Protein AF-A0A6I4TF00-F1 (afdb_monomer)

Mean predicted aligned error: 2.68 Å

pLDDT: mean 93.82, std 4.26, range [64.31, 97.0]

Foldseek 3Di:
DEDEAEAEDADDPPQDPVCRVRYYYPVVVLVVVVVLLPDPCSVVYDYYYPDPDPRVVVVVVSVVVSD

Solvent-accessible surface area (backbone atoms only — not comparable to full-atom values): 4093 Å² total; per-residue (Å²): 88,80,49,79,44,53,41,50,38,78,76,57,90,88,55,53,81,86,54,49,81,56,36,37,48,54,72,58,52,54,50,49,51,52,52,42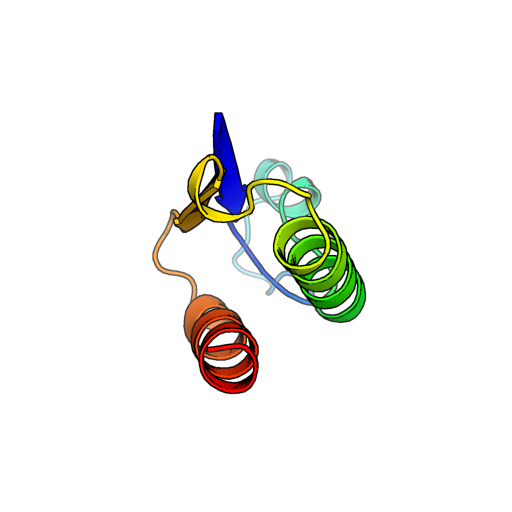,72,68,38,100,62,43,82,57,52,46,82,48,75,46,93,79,42,82,42,51,58,59,50,52,54,61,46,62,77,72,110

Nearest PDB structures (foldseek):
  5ybi-assembly2_B  TM=4.247E-01  e=2.946E+00  Shigella flexneri
  2r6h-assembly4_D  TM=4.310E-01  e=6.599E+00  Porphyromonas gingivalis W83

Radius of gyration: 12.35 Å; Cα contacts (8 Å, |Δi|>4): 60; chains: 1; bounding box: 27×17×33 Å

Organism: NCBI:txid1837929

Secondary structure (DSSP, 8-state):
-EEEE-EESSPPTTS-TTTGGGEE-HHHHHHHHHHHHTSS-GGG-EEEE-TT-TTHHHHHHHHHTT-

Structure (mmCIF, N/CA/C/O backbone):
data_AF-A0A6I4TF00-F1
#
_entry.id   AF-A0A6I4TF00-F1
#
loop_
_atom_site.group_PDB
_atom_site.id
_atom_site.type_symbol
_atom_site.label_atom_id
_atom_site.label_alt_id
_atom_site.label_comp_id
_atom_site.label_asym_id
_atom_site.label_entity_id
_atom_site.label_seq_id
_atom_site.pdbx_PDB_ins_code
_atom_site.Cartn_x
_atom_site.Cartn_y
_atom_site.Cartn_z
_atom_site.occupancy
_atom_site.B_iso_or_equiv
_atom_site.auth_seq_id
_atom_site.auth_comp_id
_atom_site.auth_asym_id
_atom_site.auth_atom_id
_atom_site.pdbx_PDB_model_num
ATOM 1 N N . MET A 1 1 ? -15.689 4.703 2.453 1.00 91.50 1 MET A N 1
ATOM 2 C CA . MET A 1 1 ? -14.753 5.422 1.559 1.00 91.50 1 MET A CA 1
ATOM 3 C C . MET A 1 1 ? -13.675 4.444 1.136 1.00 91.50 1 MET A C 1
ATOM 5 O O . MET A 1 1 ? -13.110 3.802 2.010 1.00 91.50 1 MET A O 1
ATOM 9 N N . ALA A 1 2 ? -13.415 4.308 -0.161 1.00 94.69 2 ALA A N 1
ATOM 10 C CA . ALA A 1 2 ? -12.349 3.439 -0.651 1.00 94.69 2 ALA A CA 1
ATOM 11 C C . ALA A 1 2 ? -11.024 4.210 -0.752 1.00 94.69 2 ALA A C 1
ATOM 13 O O . ALA A 1 2 ? -11.022 5.386 -1.121 1.00 94.69 2 ALA A O 1
ATOM 14 N N . VAL A 1 3 ? -9.921 3.550 -0.408 1.00 95.25 3 VAL A N 1
ATOM 15 C CA . VAL A 1 3 ? -8.551 4.015 -0.638 1.00 95.25 3 VAL A CA 1
ATOM 16 C C . VAL A 1 3 ? -7.850 2.930 -1.442 1.00 95.25 3 VAL A C 1
ATOM 18 O O . VAL A 1 3 ? -7.683 1.819 -0.94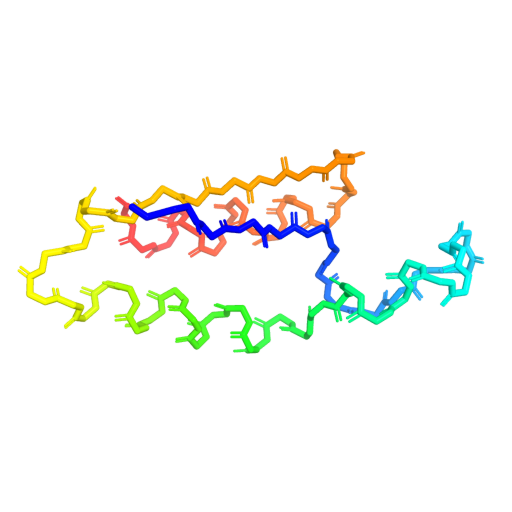2 1.00 95.25 3 VAL A O 1
ATOM 21 N N . ASN A 1 4 ? -7.477 3.259 -2.677 1.00 95.44 4 ASN A N 1
ATOM 22 C CA . ASN A 1 4 ? -6.871 2.321 -3.613 1.00 95.44 4 ASN A CA 1
ATOM 23 C C . ASN A 1 4 ? -5.358 2.529 -3.706 1.00 95.44 4 ASN A C 1
ATOM 25 O O . ASN A 1 4 ? -4.902 3.675 -3.740 1.00 95.44 4 ASN A O 1
ATOM 29 N N . PHE A 1 5 ? -4.602 1.437 -3.773 1.00 95.69 5 PHE A N 1
ATOM 30 C CA . PHE A 1 5 ? -3.154 1.442 -3.964 1.00 95.69 5 PHE A CA 1
ATOM 31 C C . PHE A 1 5 ? -2.779 0.601 -5.188 1.00 95.69 5 PHE A C 1
ATOM 33 O O . PHE A 1 5 ? -3.366 -0.450 -5.409 1.00 95.69 5 PHE A O 1
ATOM 40 N N . HIS A 1 6 ? -1.792 1.058 -5.959 1.00 95.69 6 HIS A N 1
ATOM 41 C CA . HIS A 1 6 ? -1.292 0.336 -7.133 1.00 95.69 6 HIS A CA 1
ATOM 42 C C . HIS A 1 6 ? 0.074 -0.288 -6.838 1.00 95.69 6 HIS A C 1
ATOM 44 O O . HIS A 1 6 ? 0.191 -1.499 -6.703 1.00 95.69 6 HIS A O 1
ATOM 50 N N . GLY A 1 7 ? 1.118 0.530 -6.663 1.00 96.06 7 GLY A N 1
ATOM 51 C CA . GLY A 1 7 ? 2.476 0.048 -6.388 1.00 96.06 7 GLY A CA 1
ATOM 52 C C . GLY A 1 7 ? 3.076 0.637 -5.116 1.00 96.06 7 GLY A C 1
ATOM 53 O O . GLY A 1 7 ? 2.792 1.784 -4.758 1.00 96.06 7 GLY A O 1
ATOM 54 N N . LEU A 1 8 ? 3.942 -0.126 -4.440 1.00 96.38 8 LEU A N 1
ATOM 55 C CA . LEU A 1 8 ? 4.691 0.344 -3.270 1.00 96.38 8 LEU A CA 1
ATOM 56 C C . LEU A 1 8 ? 6.204 0.312 -3.500 1.00 96.38 8 LEU A C 1
ATOM 58 O O . LEU A 1 8 ? 6.752 -0.626 -4.074 1.00 96.38 8 LEU A O 1
ATOM 62 N N . GLY A 1 9 ? 6.888 1.323 -2.968 1.00 94.94 9 GLY A N 1
ATOM 63 C CA . GLY A 1 9 ? 8.333 1.486 -3.078 1.00 94.94 9 GLY A CA 1
ATOM 64 C C . GLY A 1 9 ? 8.753 2.116 -4.405 1.00 94.94 9 GLY A C 1
ATOM 65 O O . GLY A 1 9 ? 8.082 3.001 -4.934 1.00 94.94 9 GLY A O 1
ATOM 66 N N . THR A 1 10 ? 9.908 1.692 -4.915 1.00 94.69 10 THR A N 1
ATOM 67 C CA . THR A 1 10 ? 10.468 2.208 -6.169 1.00 94.69 10 THR A CA 1
ATOM 68 C C . THR A 1 10 ? 9.871 1.455 -7.365 1.00 94.69 10 THR A C 1
ATOM 70 O O . THR A 1 10 ? 10.018 0.231 -7.406 1.00 94.69 10 THR A O 1
ATOM 73 N N . PRO A 1 11 ? 9.283 2.148 -8.364 1.00 94.94 11 PRO A N 1
ATOM 74 C CA . PRO A 1 11 ? 8.824 1.521 -9.602 1.00 94.94 11 PRO A CA 1
ATOM 75 C C . PRO A 1 11 ? 9.938 0.727 -10.276 1.00 94.94 11 PRO A C 1
ATOM 77 O O . PRO A 1 11 ? 11.026 1.261 -10.518 1.00 94.94 11 PRO A O 1
ATOM 80 N N . HIS A 1 12 ? 9.667 -0.529 -10.622 1.00 91.81 12 HIS A N 1
ATOM 81 C CA . HIS A 1 12 ? 10.593 -1.311 -11.435 1.00 91.81 12 HIS A CA 1
ATOM 82 C C . HIS A 1 12 ? 10.592 -0.835 -12.895 1.00 91.81 12 HIS A C 1
ATOM 84 O O . HIS A 1 12 ? 9.707 -0.110 -13.345 1.00 91.81 12 HIS A O 1
ATOM 90 N N . THR A 1 13 ? 11.580 -1.272 -13.671 1.00 93.31 13 THR A N 1
ATOM 91 C CA . THR A 1 13 ? 11.789 -0.806 -15.053 1.00 93.31 13 THR A CA 1
ATOM 92 C C . THR A 1 13 ? 10.648 -1.145 -16.011 1.00 93.31 13 THR A C 1
ATOM 94 O O . THR A 1 13 ? 10.482 -0.451 -17.005 1.00 93.31 13 THR A O 1
ATOM 97 N N . ALA A 1 14 ? 9.861 -2.185 -15.717 1.00 93.25 14 ALA A N 1
ATOM 98 C CA . ALA A 1 14 ? 8.693 -2.564 -16.515 1.00 93.25 14 ALA A CA 1
ATOM 99 C C . ALA A 1 14 ? 7.410 -1.754 -16.212 1.00 93.25 14 ALA A C 1
ATOM 101 O O . ALA A 1 14 ? 6.398 -1.990 -16.863 1.00 93.25 14 ALA A O 1
ATOM 102 N N . VAL A 1 15 ? 7.420 -0.829 -15.240 1.00 93.44 15 VAL A N 1
ATOM 103 C CA . VAL A 1 15 ? 6.267 0.053 -14.973 1.00 93.44 15 VAL A CA 1
ATOM 104 C C . VAL A 1 15 ? 6.202 1.135 -16.050 1.00 93.44 15 VAL A C 1
ATOM 106 O O . VAL A 1 15 ? 7.198 1.825 -16.283 1.00 93.44 15 VAL A O 1
ATOM 109 N N . ALA A 1 16 ? 5.038 1.302 -16.682 1.00 93.88 16 ALA A N 1
ATOM 110 C CA . ALA A 1 16 ? 4.806 2.346 -17.678 1.00 93.88 16 ALA A CA 1
ATOM 111 C C . ALA A 1 16 ? 4.964 3.750 -17.067 1.00 93.88 16 ALA A C 1
ATOM 113 O O . ALA A 1 16 ? 4.695 3.952 -15.887 1.00 93.88 16 ALA A O 1
ATOM 114 N N . GLU A 1 17 ? 5.442 4.729 -17.839 1.00 94.69 17 GLU A N 1
ATOM 115 C CA . GLU A 1 17 ? 5.777 6.059 -17.302 1.00 94.69 17 GLU A CA 1
ATOM 116 C C . GLU A 1 17 ? 4.593 6.790 -16.667 1.00 94.69 17 GLU A C 1
ATOM 118 O O . GLU A 1 17 ? 4.774 7.484 -15.666 1.00 94.69 17 GLU A O 1
ATOM 123 N N . ASP A 1 18 ? 3.402 6.598 -17.220 1.00 94.69 18 ASP A N 1
ATOM 124 C CA . ASP A 1 18 ? 2.129 7.117 -16.730 1.00 94.69 18 ASP A CA 1
ATOM 125 C C . ASP A 1 18 ? 1.633 6.418 -15.457 1.00 94.69 18 ASP A C 1
ATOM 127 O O . ASP A 1 18 ? 0.902 7.034 -14.685 1.00 94.69 18 ASP A O 1
ATOM 131 N N . GLU A 1 19 ? 2.102 5.199 -15.180 1.00 92.75 19 GLU A 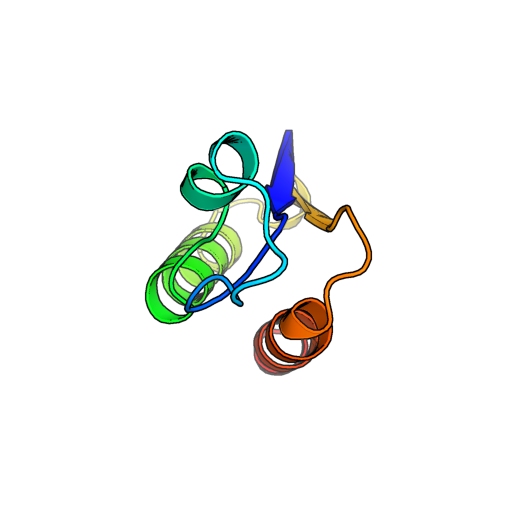N 1
ATOM 132 C CA . GLU A 1 19 ? 1.800 4.450 -13.953 1.00 92.75 19 GLU A CA 1
ATOM 133 C C . GLU A 1 19 ? 2.731 4.808 -12.780 1.00 92.75 19 GLU A C 1
ATOM 135 O O . GLU A 1 19 ? 2.373 4.699 -11.605 1.00 92.75 19 GLU A O 1
ATOM 14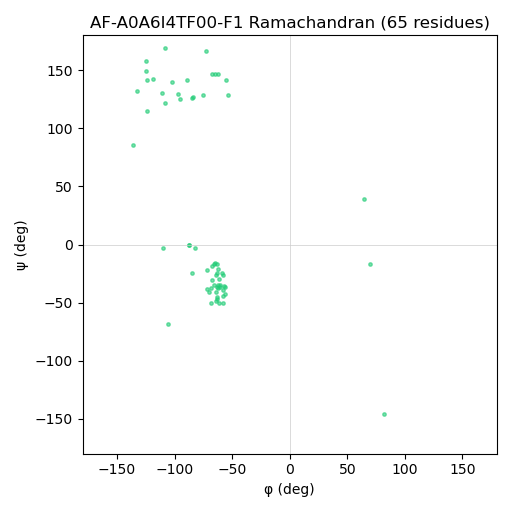0 N N . ARG A 1 20 ? 3.945 5.300 -13.060 1.00 93.88 20 ARG A N 1
ATOM 141 C CA . ARG A 1 20 ? 4.950 5.636 -12.024 1.00 93.88 20 ARG A CA 1
ATOM 142 C C . ARG A 1 20 ? 4.456 6.632 -10.960 1.00 93.88 20 ARG A C 1
ATOM 144 O O . ARG A 1 20 ? 4.846 6.458 -9.806 1.00 93.88 20 ARG A O 1
ATOM 151 N N . PRO A 1 21 ? 3.627 7.651 -11.267 1.00 93.88 21 PRO A N 1
ATOM 152 C CA . PRO A 1 21 ? 3.072 8.553 -10.255 1.00 93.88 21 PRO A CA 1
ATOM 153 C C . PRO A 1 21 ? 2.166 7.872 -9.220 1.00 93.88 21 PRO A C 1
ATOM 155 O O . PRO A 1 21 ? 1.974 8.426 -8.138 1.00 93.88 21 PRO A O 1
ATOM 158 N N . PHE A 1 22 ? 1.621 6.692 -9.529 1.00 92.06 22 PHE A N 1
ATOM 159 C CA . PHE A 1 22 ? 0.760 5.922 -8.625 1.00 92.06 22 PHE A CA 1
ATOM 160 C C . PHE A 1 22 ? 1.543 4.984 -7.699 1.00 92.06 22 PHE A C 1
ATOM 162 O O . PHE A 1 22 ? 0.956 4.325 -6.838 1.00 92.06 22 PHE A O 1
ATOM 169 N N . TRP A 1 23 ? 2.874 4.959 -7.816 1.00 95.94 23 TRP A N 1
ATOM 170 C CA . TRP A 1 23 ? 3.738 4.238 -6.893 1.00 95.94 23 TRP A CA 1
ATOM 171 C C . TRP A 1 23 ? 4.049 5.074 -5.658 1.00 95.94 23 TRP A C 1
ATOM 173 O O . TRP A 1 23 ? 4.520 6.212 -5.730 1.00 95.94 23 TRP A O 1
ATOM 183 N N . LEU A 1 24 ? 3.800 4.481 -4.497 1.00 96.50 24 LEU A N 1
ATOM 184 C CA . LEU A 1 24 ? 3.896 5.152 -3.214 1.00 96.50 24 LEU A CA 1
ATOM 185 C C . LEU A 1 24 ? 5.087 4.618 -2.406 1.00 96.50 24 LEU A C 1
ATOM 187 O O . LEU A 1 24 ? 5.179 3.409 -2.203 1.00 96.50 24 LEU A O 1
ATOM 191 N N . PRO A 1 25 ? 5.966 5.470 -1.848 1.00 95.94 25 PRO A N 1
ATOM 192 C CA . PRO A 1 25 ? 6.984 5.010 -0.906 1.00 95.94 25 PRO A CA 1
ATOM 193 C C . PRO A 1 25 ? 6.360 4.248 0.270 1.00 95.94 25 PRO A C 1
ATOM 195 O O . PRO A 1 25 ? 5.307 4.650 0.784 1.00 95.94 25 PRO A O 1
ATOM 198 N N . LEU A 1 26 ? 7.019 3.179 0.726 1.00 93.88 26 LEU A N 1
ATOM 199 C CA . LEU A 1 26 ? 6.493 2.311 1.784 1.00 93.88 26 LEU A CA 1
ATOM 200 C C . LEU A 1 26 ? 6.213 3.093 3.076 1.00 93.88 26 LEU A C 1
ATOM 202 O O . LEU A 1 26 ? 5.18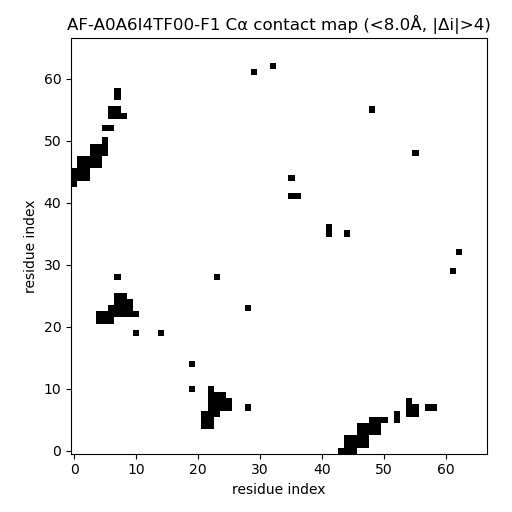6 2.899 3.720 1.00 93.88 26 LEU A O 1
ATOM 206 N N . GLU A 1 27 ? 7.073 4.045 3.423 1.00 95.00 27 GLU A N 1
ATOM 207 C CA . GLU A 1 27 ? 6.925 4.864 4.626 1.00 95.00 27 GLU A CA 1
ATOM 208 C C . GLU A 1 27 ? 5.650 5.710 4.561 1.00 95.00 27 GLU A C 1
ATOM 210 O O . GLU A 1 27 ? 4.961 5.911 5.563 1.00 95.00 27 GLU A O 1
ATOM 215 N N . ARG A 1 28 ? 5.298 6.202 3.367 1.00 96.06 28 ARG A N 1
ATOM 216 C CA . ARG A 1 28 ? 4.068 6.968 3.168 1.00 96.06 28 ARG A CA 1
ATOM 217 C C . ARG A 1 28 ? 2.838 6.069 3.244 1.00 96.06 28 ARG A C 1
ATOM 219 O O . ARG A 1 28 ? 1.842 6.484 3.835 1.00 96.06 28 ARG A O 1
ATOM 226 N N . PHE A 1 29 ? 2.914 4.850 2.720 1.00 96.25 29 PHE A N 1
ATOM 227 C CA . PHE A 1 29 ? 1.867 3.847 2.910 1.00 96.25 29 PHE A CA 1
ATOM 228 C C . PHE A 1 29 ? 1.624 3.562 4.400 1.00 96.25 29 PHE A C 1
ATOM 230 O O . PHE A 1 29 ? 0.498 3.698 4.881 1.00 96.25 29 PHE A O 1
ATOM 237 N N . GLU A 1 30 ? 2.677 3.292 5.176 1.00 95.38 30 GLU A N 1
ATOM 238 C CA . GLU A 1 30 ? 2.553 3.038 6.616 1.00 95.38 30 GLU A CA 1
ATOM 239 C C . GL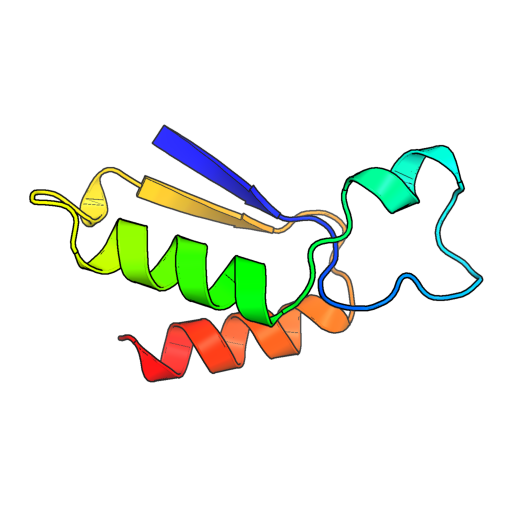U A 1 30 ? 1.991 4.241 7.392 1.00 95.38 30 GLU A C 1
ATOM 241 O O . GLU A 1 30 ? 1.217 4.071 8.341 1.00 95.38 30 GLU A O 1
ATOM 246 N N . GLN A 1 31 ? 2.328 5.468 6.979 1.00 96.19 31 GLN A N 1
ATOM 247 C CA . GLN A 1 31 ? 1.739 6.688 7.536 1.00 96.19 31 GLN A CA 1
ATOM 248 C C . GLN A 1 31 ? 0.236 6.788 7.251 1.00 96.19 31 GLN A C 1
ATOM 250 O O . GLN A 1 31 ? -0.518 7.189 8.144 1.00 96.19 31 GLN A O 1
ATOM 255 N N . ILE A 1 32 ? -0.209 6.433 6.040 1.00 95.75 32 ILE A N 1
ATOM 256 C CA . ILE A 1 32 ? -1.633 6.413 5.675 1.00 95.75 32 ILE A CA 1
ATOM 257 C C . ILE A 1 32 ? -2.373 5.375 6.516 1.00 95.75 32 ILE A C 1
ATOM 259 O O . ILE A 1 32 ? -3.365 5.729 7.155 1.00 95.75 32 ILE A O 1
ATOM 263 N N . LEU A 1 33 ? -1.856 4.146 6.611 1.00 95.50 33 LEU A N 1
ATOM 264 C CA . LEU A 1 33 ? -2.437 3.115 7.477 1.00 95.50 33 LEU A CA 1
ATOM 265 C C . LEU A 1 33 ? -2.522 3.586 8.931 1.00 95.50 33 LEU A C 1
ATOM 267 O O . LEU A 1 33 ? -3.553 3.435 9.580 1.00 95.50 33 LEU A O 1
ATOM 271 N N . GLY A 1 34 ? -1.471 4.240 9.431 1.00 95.25 34 GLY A N 1
ATOM 272 C CA . GLY A 1 34 ? -1.477 4.827 10.767 1.00 95.25 34 GLY A CA 1
ATOM 2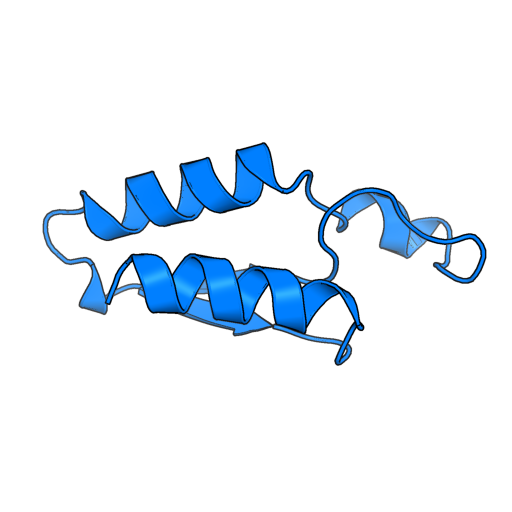73 C C . GLY A 1 34 ? -2.566 5.889 10.957 1.00 95.25 34 GLY A C 1
ATOM 274 O O . GLY A 1 34 ? -3.148 5.979 12.035 1.00 95.25 34 GLY A O 1
ATOM 275 N N . ARG A 1 35 ? -2.867 6.700 9.935 1.00 95.69 35 ARG A N 1
ATOM 276 C CA . ARG A 1 35 ? -3.964 7.682 9.987 1.00 95.69 35 ARG A CA 1
ATOM 277 C C . ARG A 1 35 ? -5.336 7.010 9.973 1.00 95.69 35 ARG A C 1
ATOM 279 O O . ARG A 1 35 ? -6.200 7.444 10.728 1.00 95.69 35 ARG A O 1
ATOM 286 N N . ILE A 1 36 ? -5.519 5.971 9.157 1.00 95.06 36 ILE A N 1
ATOM 287 C CA . ILE A 1 36 ? -6.762 5.186 9.101 1.00 95.06 36 ILE A CA 1
ATOM 288 C C . ILE A 1 36 ? -7.025 4.529 10.460 1.00 95.06 36 ILE A C 1
ATOM 290 O O . ILE A 1 36 ? -8.091 4.731 11.033 1.00 95.06 36 ILE A O 1
ATOM 294 N N . ALA A 1 37 ? -6.026 3.845 11.023 1.00 93.56 37 ALA A N 1
ATOM 295 C CA . ALA A 1 37 ? -6.134 3.160 12.311 1.00 93.56 37 ALA A CA 1
ATOM 296 C C . ALA A 1 37 ? -6.442 4.107 13.486 1.00 93.56 37 ALA A C 1
ATOM 298 O O . ALA A 1 37 ? -7.090 3.712 14.448 1.00 93.56 37 ALA A O 1
ATOM 299 N N . ARG A 1 38 ? -5.999 5.371 13.414 1.00 95.31 38 ARG A N 1
ATOM 300 C CA . ARG A 1 38 ? -6.299 6.409 14.419 1.00 95.31 38 ARG A CA 1
ATOM 301 C C . ARG A 1 38 ? -7.602 7.172 14.159 1.00 95.31 38 ARG A C 1
ATOM 303 O O . ARG A 1 38 ? -7.915 8.098 14.906 1.00 95.31 38 ARG A O 1
ATOM 310 N N . SER A 1 39 ? -8.335 6.859 13.093 1.00 95.56 39 SER A N 1
ATOM 311 C CA . SER A 1 39 ? -9.625 7.495 12.830 1.00 95.56 39 SER A CA 1
ATOM 312 C C . SER A 1 39 ? -10.657 7.070 13.885 1.00 95.56 39 SER A C 1
ATOM 314 O O . SER A 1 39 ? -10.608 5.927 14.325 1.00 95.56 39 SER A O 1
ATOM 316 N N . PRO A 1 40 ? -11.620 7.932 14.273 1.00 97.00 40 PRO A N 1
ATOM 317 C CA . PRO A 1 40 ? -12.696 7.537 15.190 1.00 97.00 40 PRO A CA 1
ATOM 318 C C . PRO A 1 40 ? -13.553 6.367 14.686 1.00 97.00 40 PRO A C 1
ATOM 320 O O . PRO A 1 40 ? -14.154 5.660 15.484 1.00 97.00 40 PRO A O 1
ATOM 323 N N . ASP A 1 41 ? -13.604 6.176 13.367 1.00 96.25 41 ASP A N 1
ATOM 324 C CA . ASP A 1 41 ? -14.280 5.059 12.708 1.00 96.25 41 ASP A CA 1
ATOM 325 C C . ASP A 1 41 ? -13.367 4.518 11.591 1.00 96.25 41 ASP A C 1
ATOM 327 O O . ASP A 1 41 ? -13.443 4.983 10.451 1.00 96.25 41 ASP A O 1
ATOM 331 N N . PRO A 1 42 ? -12.433 3.599 11.906 1.00 93.69 42 PRO A N 1
ATOM 332 C CA . PRO A 1 42 ? -11.533 3.002 10.917 1.00 93.69 42 PRO A CA 1
ATOM 333 C C . PRO A 1 42 ? -12.266 2.102 9.916 1.00 93.69 42 PRO A C 1
ATOM 335 O O . PRO A 1 42 ? -11.864 2.021 8.757 1.00 93.69 42 PRO A O 1
ATOM 338 N N . ALA A 1 43 ? -13.365 1.467 10.338 1.00 93.88 43 ALA A N 1
ATOM 339 C CA . ALA A 1 43 ? -14.129 0.519 9.528 1.00 93.88 43 ALA A CA 1
ATOM 340 C C . ALA A 1 43 ? -14.844 1.182 8.339 1.00 93.88 43 ALA A C 1
ATOM 342 O O . ALA A 1 43 ? -15.177 0.514 7.361 1.00 93.88 43 ALA A O 1
ATOM 343 N N . ARG A 1 44 ? -15.033 2.509 8.363 1.00 96.56 44 ARG A N 1
ATOM 344 C CA . ARG A 1 44 ? -15.544 3.256 7.200 1.00 96.56 44 ARG A CA 1
ATOM 345 C C . ARG A 1 44 ? -14.603 3.248 5.995 1.00 96.56 44 ARG A C 1
ATOM 347 O O . 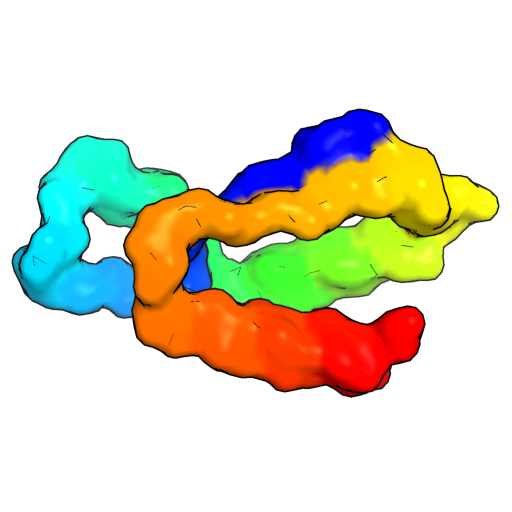ARG A 1 44 ? -15.017 3.672 4.908 1.00 96.56 44 ARG A O 1
ATOM 354 N N . PHE A 1 45 ? -13.336 2.885 6.185 1.00 96.00 45 PHE A N 1
ATOM 355 C CA . PHE A 1 45 ? -12.342 2.829 5.123 1.00 96.00 45 PHE A CA 1
ATOM 356 C C . PHE A 1 45 ? -12.217 1.406 4.592 1.00 96.00 45 PHE A C 1
ATOM 358 O O . PHE A 1 45 ? -12.017 0.466 5.352 1.00 96.00 45 PHE A O 1
ATOM 365 N N . VAL A 1 46 ? -12.289 1.270 3.272 1.00 95.69 46 VAL A N 1
ATOM 366 C CA . VAL A 1 46 ? -11.972 0.025 2.572 1.00 95.69 46 VAL A CA 1
ATOM 367 C C . VAL A 1 46 ? -10.654 0.249 1.847 1.00 95.69 46 VAL A C 1
ATOM 369 O O . VAL A 1 46 ? -10.543 1.194 1.066 1.00 95.69 46 VAL A O 1
ATOM 372 N N . VAL A 1 47 ? -9.657 -0.579 2.145 1.00 94.50 47 VAL A N 1
ATOM 373 C CA . VAL A 1 47 ? -8.353 -0.556 1.476 1.00 94.50 47 VAL A CA 1
ATOM 374 C C . VAL A 1 47 ? -8.380 -1.583 0.351 1.00 94.50 47 VAL A C 1
ATOM 376 O O . VAL A 1 47 ? -8.705 -2.743 0.596 1.00 94.50 47 VAL A O 1
ATOM 379 N N . THR A 1 48 ? -8.064 -1.152 -0.866 1.00 95.94 48 THR A N 1
ATOM 380 C CA . THR A 1 48 ? -8.006 -2.011 -2.055 1.00 95.94 48 THR A CA 1
ATOM 381 C C . THR A 1 48 ? -6.647 -1.898 -2.736 1.00 95.94 48 THR A C 1
ATOM 383 O O . THR A 1 48 ? -5.928 -0.914 -2.539 1.00 95.94 48 THR A O 1
ATOM 386 N N . PHE A 1 49 ? -6.311 -2.927 -3.511 1.00 95.56 49 PHE A N 1
ATOM 387 C CA . PHE A 1 49 ? -5.084 -3.027 -4.291 1.00 95.56 49 PHE A CA 1
ATOM 388 C C . PHE A 1 49 ? -5.446 -3.475 -5.702 1.00 95.56 49 PHE A C 1
ATOM 390 O O . PHE A 1 49 ? -6.198 -4.444 -5.842 1.00 95.56 49 PHE A O 1
ATOM 397 N N . ASP A 1 50 ? -4.910 -2.790 -6.705 1.00 94.31 50 ASP A N 1
ATOM 398 C CA . ASP A 1 50 ? -5.081 -3.135 -8.116 1.00 94.31 50 ASP A CA 1
ATOM 399 C C . ASP A 1 50 ? -3.771 -3.689 -8.706 1.00 94.31 50 ASP A C 1
ATOM 401 O O . ASP A 1 50 ? -2.709 -3.641 -8.088 1.00 94.31 50 ASP A O 1
ATOM 405 N N . ASP A 1 51 ? -3.854 -4.252 -9.912 1.00 93.50 51 ASP A N 1
ATOM 406 C CA . ASP A 1 51 ? -2.735 -4.749 -10.735 1.00 93.50 51 ASP A CA 1
ATOM 407 C C . ASP A 1 51 ? -2.009 -6.012 -10.237 1.00 93.50 51 ASP A C 1
ATOM 409 O O . ASP A 1 51 ? -1.341 -6.682 -11.028 1.00 93.50 51 ASP A O 1
ATOM 413 N N . GLY A 1 52 ? -2.172 -6.398 -8.968 1.00 92.38 52 GLY A N 1
ATOM 414 C CA . GLY A 1 52 ? -1.549 -7.604 -8.411 1.00 92.38 52 GLY A CA 1
ATOM 415 C C . GLY A 1 52 ? -0.023 -7.508 -8.393 1.00 92.38 52 GLY A C 1
ATOM 416 O O . GLY A 1 52 ? 0.681 -8.472 -8.715 1.00 92.38 52 GLY A O 1
ATOM 417 N N . ASN A 1 53 ? 0.491 -6.324 -8.064 1.00 94.75 53 ASN A N 1
ATOM 418 C CA . ASN A 1 53 ? 1.916 -6.049 -8.055 1.00 94.75 53 ASN A CA 1
ATOM 419 C C . ASN A 1 53 ? 2.623 -6.898 -6.991 1.00 94.75 53 ASN A C 1
ATOM 421 O O . ASN A 1 53 ? 2.121 -7.123 -5.893 1.00 94.75 53 ASN A O 1
ATOM 425 N N . ALA A 1 54 ? 3.867 -7.309 -7.258 1.00 93.50 54 ALA A N 1
ATOM 426 C CA . ALA A 1 54 ? 4.662 -8.047 -6.269 1.00 93.50 54 ALA A CA 1
ATOM 427 C C . ALA A 1 54 ? 4.842 -7.267 -4.947 1.00 93.50 54 ALA A C 1
ATOM 429 O O . ALA A 1 54 ? 5.010 -7.864 -3.882 1.00 93.50 54 ALA A O 1
ATOM 430 N N . SER A 1 55 ? 4.771 -5.933 -5.005 1.00 94.94 55 SER A N 1
ATOM 431 C CA . SER A 1 55 ? 4.811 -5.058 -3.835 1.00 94.94 55 SER A CA 1
ATOM 432 C C . SER A 1 55 ? 3.604 -5.210 -2.899 1.00 94.94 55 SER A C 1
ATOM 434 O O . SER A 1 55 ? 3.700 -4.824 -1.735 1.00 94.94 55 SER A O 1
ATOM 436 N N . ASP A 1 56 ? 2.500 -5.816 -3.345 1.00 95.25 56 ASP A N 1
ATOM 437 C CA . ASP A 1 56 ? 1.301 -6.032 -2.523 1.00 95.25 56 ASP A CA 1
ATOM 438 C C . ASP A 1 56 ? 1.580 -6.963 -1.339 1.00 95.25 56 ASP A C 1
ATOM 440 O O . ASP A 1 56 ? 0.973 -6.837 -0.276 1.00 95.25 56 ASP A O 1
ATOM 444 N N . ILE A 1 57 ? 2.583 -7.837 -1.465 1.00 94.44 57 ILE A N 1
A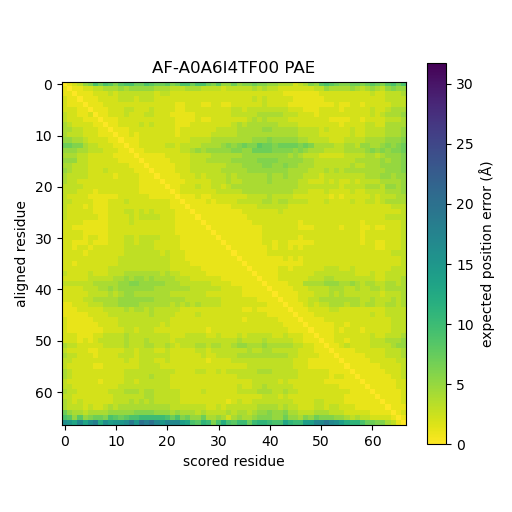TOM 445 C CA . ILE A 1 57 ? 3.064 -8.680 -0.364 1.00 94.44 57 ILE A CA 1
ATOM 446 C C . ILE A 1 57 ? 3.609 -7.814 0.784 1.00 94.44 57 ILE A C 1
ATOM 448 O O . ILE A 1 57 ? 3.381 -8.117 1.956 1.00 94.44 57 ILE A O 1
ATOM 452 N N . MET A 1 58 ? 4.280 -6.701 0.469 1.00 93.25 58 MET A N 1
ATOM 453 C CA . MET A 1 58 ? 4.769 -5.752 1.478 1.00 93.25 58 MET A CA 1
ATOM 454 C C . MET A 1 58 ? 3.604 -5.036 2.168 1.00 93.25 58 MET A C 1
ATOM 456 O O . MET A 1 58 ? 3.648 -4.801 3.378 1.00 93.25 58 MET A O 1
ATOM 460 N N . ALA A 1 59 ? 2.548 -4.715 1.414 1.00 93.88 59 ALA A N 1
ATOM 461 C CA . ALA A 1 59 ? 1.316 -4.167 1.971 1.00 93.88 59 ALA A CA 1
ATOM 462 C C . ALA A 1 59 ? 0.635 -5.157 2.920 1.00 93.88 59 ALA A C 1
ATOM 464 O O . ALA A 1 59 ? 0.265 -4.769 4.027 1.00 93.88 59 ALA A O 1
ATOM 465 N N . ALA A 1 60 ? 0.505 -6.422 2.513 1.00 93.38 60 ALA A N 1
ATOM 466 C CA . ALA A 1 60 ? -0.109 -7.472 3.319 1.00 93.38 60 ALA A CA 1
ATOM 467 C C . ALA A 1 60 ? 0.606 -7.644 4.667 1.00 93.38 60 ALA A C 1
ATOM 469 O O . ALA A 1 60 ? -0.045 -7.686 5.708 1.00 93.38 60 ALA A O 1
ATOM 470 N N . ASP A 1 61 ? 1.939 -7.659 4.665 1.00 93.12 61 ASP A N 1
ATOM 471 C CA . ASP A 1 61 ? 2.746 -7.734 5.885 1.00 93.12 61 ASP A CA 1
ATOM 472 C C . ASP A 1 61 ? 2.548 -6.495 6.787 1.00 93.12 61 ASP A C 1
ATOM 474 O O . ASP A 1 61 ? 2.310 -6.601 7.993 1.00 93.12 61 ASP A O 1
ATOM 478 N N . ALA A 1 62 ? 2.552 -5.290 6.209 1.00 91.75 62 ALA A N 1
ATOM 479 C CA . ALA A 1 62 ? 2.315 -4.054 6.956 1.00 91.75 62 ALA A CA 1
ATOM 480 C C . ALA A 1 62 ? 0.894 -3.935 7.541 1.00 91.75 62 ALA A C 1
ATOM 482 O O . ALA A 1 62 ? 0.742 -3.376 8.637 1.00 91.75 62 ALA A O 1
ATOM 483 N N . LEU A 1 63 ? -0.114 -4.456 6.834 1.00 91.19 63 LEU A N 1
ATOM 484 C CA . LEU A 1 63 ? -1.494 -4.580 7.305 1.00 91.19 63 LEU A CA 1
ATOM 485 C C . LEU A 1 63 ? -1.592 -5.609 8.434 1.00 91.19 63 LEU A C 1
ATOM 487 O O . LEU A 1 63 ? -2.069 -5.266 9.507 1.00 91.19 63 LEU A O 1
ATOM 491 N N . ALA A 1 64 ? -1.039 -6.812 8.254 1.00 90.56 64 ALA A N 1
ATOM 492 C CA . ALA A 1 64 ? -1.070 -7.874 9.261 1.00 90.56 64 ALA A CA 1
ATOM 493 C C . ALA A 1 64 ? -0.446 -7.447 10.601 1.00 90.56 64 ALA A C 1
ATOM 495 O O . ALA A 1 64 ? -0.949 -7.803 11.666 1.00 90.56 64 ALA A O 1
ATOM 496 N N . ARG A 1 65 ? 0.611 -6.619 10.578 1.00 89.06 65 ARG A N 1
ATOM 497 C CA . ARG A 1 65 ? 1.201 -6.027 11.796 1.00 89.06 65 ARG A CA 1
ATOM 498 C C . ARG A 1 65 ? 0.255 -5.101 12.574 1.00 89.06 65 ARG A C 1
ATOM 500 O O . ARG A 1 65 ? 0.569 -4.750 13.710 1.00 89.06 65 ARG A O 1
ATOM 507 N N . ARG A 1 66 ? -0.839 -4.638 11.967 1.00 81.44 66 ARG A N 1
ATOM 508 C CA . ARG A 1 66 ? -1.765 -3.636 12.523 1.00 81.44 66 ARG A CA 1
ATOM 509 C C . ARG A 1 66 ? -3.134 -4.207 12.913 1.00 81.44 66 ARG A C 1
ATOM 511 O O . ARG A 1 66 ? -3.900 -3.461 13.522 1.00 81.44 66 ARG A O 1
ATOM 518 N N . GLY A 1 67 ? -3.373 -5.499 12.672 1.00 64.31 67 GLY A N 1
ATOM 519 C CA . GLY A 1 67 ? -4.648 -6.186 12.929 1.00 64.31 67 GLY A CA 1
ATOM 520 C C . GLY A 1 67 ? -5.650 -6.008 11.799 1.00 64.31 67 GLY A C 1
ATOM 521 O O . GLY A 1 67 ? -6.849 -6.199 12.087 1.00 64.31 67 GLY A O 1
#

Sequence (67 aa):
MAVNFHGLGTPHTAVAEDERPFWLPLERFEQILGRIARSPDPARFVVTFDDGNASDIMAADALARRG